Protein AF-A0A953SJW4-F1 (afdb_monomer)

Structure (mmCIF, N/CA/C/O backbone):
data_AF-A0A953SJW4-F1
#
_entry.id   AF-A0A953SJW4-F1
#
loop_
_atom_site.group_PDB
_atom_site.id
_atom_site.type_symbol
_atom_site.label_atom_id
_atom_site.label_alt_id
_atom_site.label_comp_id
_atom_site.label_asym_id
_atom_site.label_entity_id
_atom_site.label_seq_id
_atom_site.pdbx_PDB_ins_code
_atom_site.Cartn_x
_atom_site.Cartn_y
_atom_site.Cartn_z
_atom_site.occupancy
_atom_site.B_iso_or_equiv
_atom_site.auth_seq_id
_atom_site.auth_comp_id
_atom_site.auth_asym_id
_atom_site.auth_atom_id
_atom_site.pdbx_PDB_model_num
ATOM 1 N N . ARG A 1 1 ? 8.255 2.433 -23.015 1.00 76.31 1 ARG A N 1
ATOM 2 C CA . ARG A 1 1 ? 8.554 1.098 -22.449 1.00 76.31 1 ARG A CA 1
ATOM 3 C C . ARG A 1 1 ? 7.588 0.098 -23.069 1.00 76.31 1 ARG A C 1
ATOM 5 O O . ARG A 1 1 ? 6.444 0.490 -23.274 1.00 76.31 1 ARG A O 1
ATOM 12 N N . GLY A 1 2 ? 8.009 -1.115 -23.424 1.00 85.06 2 GLY A N 1
ATOM 13 C CA . GLY A 1 2 ? 7.102 -2.107 -24.015 1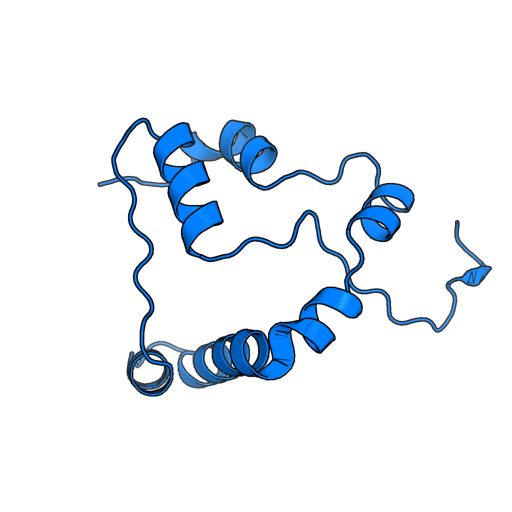.00 85.06 2 GLY A CA 1
ATOM 14 C C . GLY A 1 2 ? 7.755 -3.456 -24.333 1.00 85.06 2 GLY A C 1
ATOM 15 O O . GLY A 1 2 ? 7.586 -4.386 -23.547 1.00 85.06 2 GLY A O 1
ATOM 16 N N . PRO A 1 3 ? 8.485 -3.604 -25.454 1.00 94.75 3 PRO A N 1
ATOM 17 C CA . PRO A 1 3 ? 9.047 -4.895 -25.867 1.00 94.75 3 PRO A CA 1
ATOM 18 C C . PRO A 1 3 ? 9.973 -5.547 -24.830 1.00 94.75 3 PRO A C 1
ATOM 20 O O . PRO A 1 3 ? 9.964 -6.763 -24.672 1.00 94.75 3 PRO A O 1
ATOM 23 N N . GLU A 1 4 ? 10.726 -4.746 -24.075 1.00 94.12 4 GLU A N 1
ATOM 24 C CA . GLU A 1 4 ? 11.639 -5.203 -23.021 1.00 94.12 4 GLU A CA 1
ATOM 25 C C . GLU A 1 4 ? 10.932 -5.822 -21.802 1.00 94.12 4 GLU A C 1
ATOM 27 O O . GLU A 1 4 ? 11.581 -6.394 -20.928 1.00 94.12 4 GLU A O 1
ATOM 32 N N . LEU A 1 5 ? 9.605 -5.694 -21.727 1.00 95.19 5 LEU A N 1
ATOM 33 C CA . LEU A 1 5 ? 8.782 -6.158 -20.611 1.00 95.19 5 LEU A CA 1
ATOM 34 C C . LEU A 1 5 ? 8.028 -7.462 -20.913 1.00 95.19 5 LEU A C 1
ATOM 36 O O . LEU A 1 5 ? 7.365 -8.003 -20.029 1.00 95.19 5 LEU A O 1
ATOM 40 N N . ILE A 1 6 ? 8.119 -7.992 -22.137 1.00 96.56 6 ILE A N 1
ATOM 41 C CA . ILE A 1 6 ? 7.441 -9.236 -22.526 1.00 96.56 6 ILE A CA 1
ATOM 42 C C . ILE A 1 6 ? 7.936 -10.399 -21.647 1.00 96.56 6 ILE A C 1
ATOM 44 O O . ILE A 1 6 ? 9.136 -10.606 -21.484 1.00 96.56 6 ILE A O 1
ATOM 48 N N . GLY A 1 7 ? 7.000 -11.159 -21.068 1.00 96.19 7 GLY A N 1
ATOM 49 C CA . GLY A 1 7 ? 7.300 -12.300 -20.192 1.00 96.19 7 GLY A CA 1
ATOM 50 C C . GLY A 1 7 ? 7.753 -11.929 -18.773 1.00 96.19 7 GLY A C 1
ATOM 51 O O . GLY A 1 7 ? 8.136 -12.810 -18.005 1.00 96.19 7 GLY A O 1
ATOM 52 N N . ARG A 1 8 ? 7.724 -10.643 -18.400 1.00 95.81 8 ARG A N 1
ATOM 53 C CA . ARG A 1 8 ? 8.088 -10.172 -17.056 1.00 95.81 8 ARG A CA 1
ATOM 54 C C . ARG A 1 8 ? 6.845 -10.020 -16.180 1.00 95.81 8 ARG A C 1
ATOM 56 O O . ARG A 1 8 ? 5.831 -9.485 -16.618 1.00 95.81 8 ARG A O 1
ATOM 63 N N . THR A 1 9 ? 6.954 -10.423 -14.916 1.00 96.38 9 THR A N 1
ATOM 64 C CA . THR A 1 9 ? 5.986 -10.058 -13.874 1.00 96.38 9 THR A CA 1
ATOM 65 C C . THR A 1 9 ? 6.358 -8.689 -13.330 1.00 96.38 9 THR A C 1
ATOM 67 O O . THR A 1 9 ? 7.488 -8.491 -12.888 1.00 96.38 9 THR A O 1
ATOM 70 N N . ILE A 1 10 ? 5.419 -7.747 -13.372 1.00 95.88 10 ILE A N 1
ATOM 71 C CA . ILE A 1 10 ? 5.626 -6.374 -12.909 1.00 95.88 10 ILE A CA 1
ATOM 72 C C . ILE A 1 10 ? 4.632 -6.098 -11.789 1.00 95.88 10 ILE A C 1
ATOM 74 O O . ILE A 1 10 ? 3.423 -6.076 -12.021 1.00 95.88 10 ILE A O 1
ATOM 78 N N . GLY A 1 11 ? 5.137 -5.883 -10.576 1.00 96.88 11 GLY A N 1
ATOM 79 C CA . GLY A 1 11 ? 4.328 -5.376 -9.481 1.00 96.88 11 GLY A CA 1
ATOM 80 C C . GLY A 1 11 ? 4.075 -3.877 -9.638 1.00 96.88 11 GLY A C 1
ATOM 81 O O . GLY A 1 11 ? 4.973 -3.127 -10.010 1.00 96.88 11 GLY A O 1
ATOM 82 N N . ILE A 1 12 ? 2.846 -3.447 -9.350 1.00 97.38 12 ILE A N 1
ATOM 83 C CA . ILE A 1 12 ? 2.429 -2.044 -9.442 1.00 97.38 12 ILE A CA 1
ATOM 84 C C . ILE A 1 12 ? 2.090 -1.525 -8.047 1.00 97.38 12 ILE A C 1
ATOM 86 O O . ILE A 1 12 ? 1.310 -2.152 -7.327 1.00 97.38 12 ILE A O 1
ATOM 90 N N . ALA A 1 13 ? 2.645 -0.369 -7.691 1.00 97.69 13 ALA A N 1
ATOM 91 C CA . ALA A 1 13 ? 2.299 0.369 -6.480 1.00 97.69 13 ALA A CA 1
ATOM 92 C C . ALA A 1 13 ? 2.394 1.879 -6.722 1.00 97.69 13 ALA A C 1
ATOM 94 O O . ALA A 1 13 ? 3.289 2.350 -7.421 1.00 97.69 13 ALA A O 1
ATOM 95 N N . GLY A 1 14 ? 1.460 2.643 -6.148 1.00 96.56 14 GLY A N 1
ATOM 96 C CA . GLY A 1 14 ? 1.527 4.108 -6.146 1.00 96.56 14 GLY A CA 1
ATOM 97 C C . GLY A 1 14 ? 2.514 4.634 -5.107 1.00 96.56 14 GLY A C 1
ATOM 98 O O . GLY A 1 14 ? 3.281 5.555 -5.400 1.00 96.56 14 GLY A O 1
ATOM 99 N N . GLU A 1 15 ? 2.492 4.016 -3.924 1.00 96.94 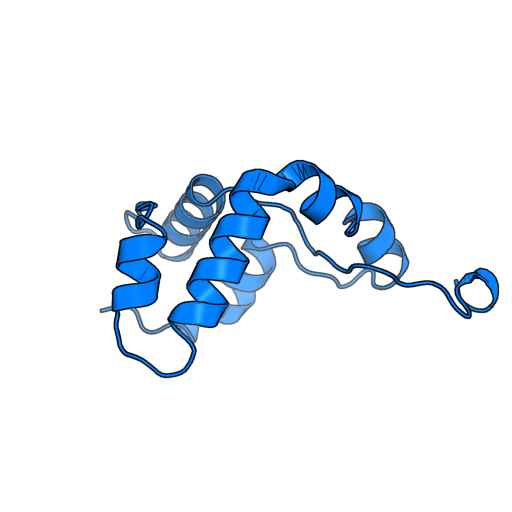15 GLU A N 1
ATOM 100 C CA . GLU A 1 15 ? 3.336 4.255 -2.751 1.00 96.94 15 GLU A CA 1
ATOM 101 C C . GLU A 1 15 ? 3.309 3.005 -1.854 1.00 96.94 15 GLU A C 1
ATOM 103 O O . GLU A 1 15 ? 2.398 2.181 -1.977 1.00 96.94 15 GLU A O 1
ATOM 108 N N . HIS A 1 16 ? 4.265 2.911 -0.928 1.00 97.88 16 HIS A N 1
ATOM 109 C CA . HIS A 1 16 ? 4.260 1.946 0.174 1.00 97.88 16 HIS A CA 1
ATOM 110 C C . HIS A 1 16 ? 4.128 2.718 1.479 1.00 97.88 16 HIS A C 1
ATOM 112 O O . HIS A 1 16 ? 4.987 3.539 1.797 1.00 97.88 16 HIS A O 1
ATOM 118 N N . LEU A 1 17 ? 3.029 2.497 2.198 1.00 98.19 17 LEU A N 1
ATOM 119 C CA . LEU A 1 17 ? 2.717 3.206 3.434 1.00 98.19 17 LEU A CA 1
ATOM 120 C C . LEU A 1 17 ? 2.500 2.212 4.566 1.00 98.19 17 LEU A C 1
ATOM 122 O O . LEU A 1 17 ? 1.892 1.157 4.379 1.00 98.19 17 LEU A O 1
ATOM 126 N N . THR A 1 18 ? 2.939 2.587 5.761 1.00 97.94 18 THR A N 1
ATOM 127 C CA . THR A 1 18 ? 2.550 1.893 6.986 1.00 97.94 18 THR A CA 1
ATOM 128 C C . THR A 1 18 ? 1.095 2.201 7.332 1.00 97.94 18 THR A C 1
ATOM 130 O O . THR A 1 18 ? 0.531 3.213 6.905 1.00 97.94 18 THR A O 1
ATOM 133 N N . GLY A 1 19 ? 0.488 1.366 8.179 1.00 97.50 19 GLY A N 1
ATOM 134 C CA . GLY A 1 19 ? -0.856 1.630 8.695 1.00 97.50 19 GLY A CA 1
ATOM 135 C C . GLY A 1 19 ? -0.975 2.998 9.379 1.00 97.50 19 GLY A C 1
ATOM 136 O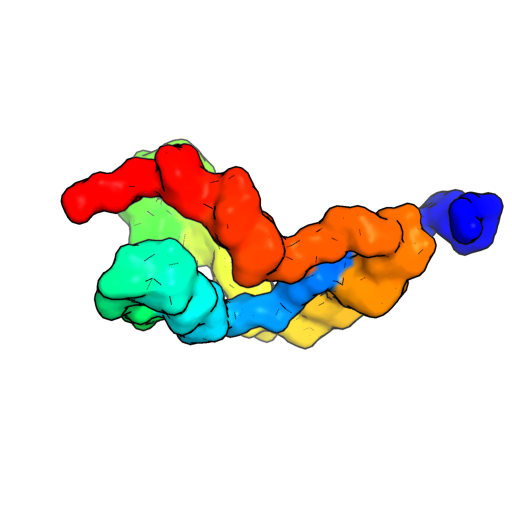 O . GLY A 1 19 ? -1.967 3.694 9.176 1.00 97.50 19 GLY A O 1
ATOM 137 N N . GLN A 1 20 ? 0.066 3.426 10.105 1.00 98.31 20 GLN A N 1
ATOM 138 C CA . GLN A 1 20 ? 0.101 4.747 10.736 1.00 98.31 20 GLN A CA 1
ATOM 139 C C . GLN A 1 20 ? 0.115 5.875 9.698 1.00 98.31 20 GLN A C 1
ATOM 141 O O . GLN A 1 20 ? -0.683 6.798 9.800 1.00 98.31 20 GLN A O 1
ATOM 146 N N . GLN A 1 21 ? 0.944 5.774 8.655 1.00 98.56 21 GLN A N 1
ATOM 147 C CA . GLN A 1 21 ? 0.986 6.784 7.591 1.00 98.56 21 GLN A CA 1
ATOM 148 C C . GLN A 1 21 ? -0.349 6.887 6.838 1.00 98.56 21 GLN A C 1
ATOM 150 O O . GLN A 1 21 ? -0.775 7.983 6.472 1.00 98.56 21 GLN A O 1
ATOM 155 N N . MET A 1 22 ? -1.039 5.760 6.627 1.00 98.38 22 MET A N 1
ATOM 156 C CA . MET A 1 22 ? -2.388 5.771 6.054 1.00 98.38 22 MET A CA 1
ATOM 157 C C . MET A 1 22 ? -3.397 6.449 6.992 1.00 98.38 22 MET A C 1
ATOM 159 O O . MET A 1 22 ? -4.216 7.241 6.524 1.00 98.38 22 MET A O 1
ATOM 163 N N . ALA A 1 23 ? -3.333 6.179 8.301 1.00 98.19 23 ALA A N 1
ATOM 164 C CA . ALA A 1 23 ? -4.190 6.821 9.297 1.00 98.19 23 ALA A CA 1
ATOM 165 C C . ALA A 1 23 ? -3.961 8.340 9.359 1.00 98.19 23 ALA A C 1
ATOM 167 O O . ALA A 1 23 ? -4.928 9.097 9.320 1.00 98.19 23 ALA A O 1
ATOM 168 N N . ASP A 1 24 ? -2.708 8.796 9.347 1.00 98.44 24 ASP A N 1
ATOM 169 C CA . ASP A 1 24 ? -2.362 10.223 9.348 1.00 98.44 24 ASP A CA 1
ATOM 170 C C . ASP A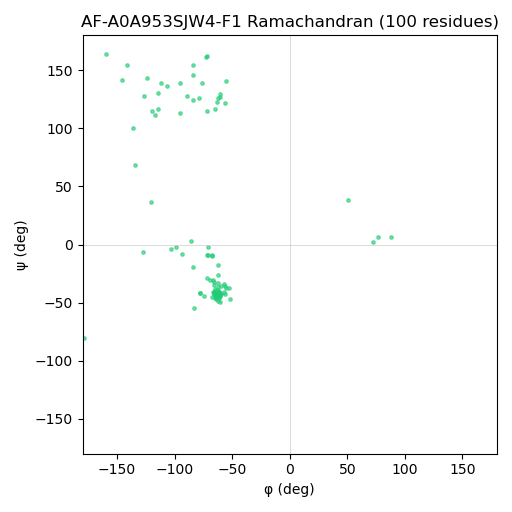 1 24 ? -2.899 10.939 8.092 1.00 98.44 24 ASP A C 1
ATOM 172 O O . ASP A 1 24 ? -3.454 12.043 8.169 1.00 98.44 24 ASP A O 1
ATOM 176 N N . ALA A 1 25 ? -2.795 10.291 6.924 1.00 98.31 25 ALA A N 1
ATOM 177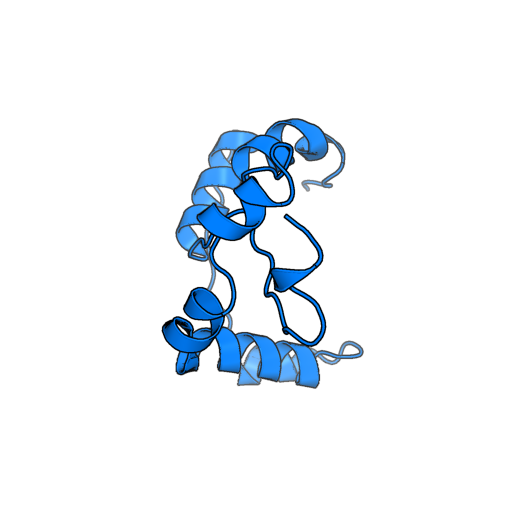 C CA . ALA A 1 25 ? -3.321 10.816 5.665 1.00 98.31 25 ALA A CA 1
ATOM 178 C C . ALA A 1 25 ? -4.856 10.913 5.675 1.00 98.31 25 ALA A C 1
ATOM 180 O O . ALA A 1 25 ? -5.415 11.919 5.232 1.00 98.31 25 ALA A O 1
ATOM 181 N N . LEU A 1 26 ? -5.543 9.903 6.219 1.00 97.81 26 LEU A N 1
ATOM 182 C C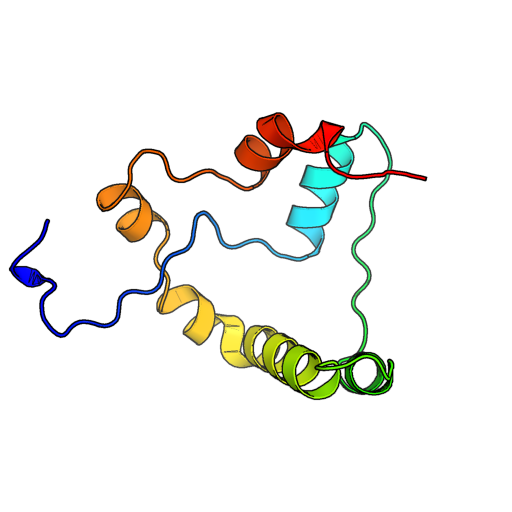A . LEU A 1 26 ? -6.995 9.923 6.413 1.00 97.81 26 LEU A CA 1
ATOM 183 C C . LEU A 1 26 ? -7.411 11.018 7.401 1.00 97.81 26 LEU A C 1
ATOM 185 O O . LEU A 1 26 ? -8.343 11.767 7.116 1.00 97.81 26 LEU A O 1
ATOM 189 N N . GLY A 1 27 ? -6.707 11.152 8.526 1.00 97.31 27 GLY A N 1
ATOM 190 C CA . GLY A 1 27 ? -7.001 12.176 9.526 1.00 97.31 27 GLY A CA 1
ATOM 191 C C . GLY A 1 27 ? -6.847 13.590 8.972 1.00 97.31 27 GLY A C 1
ATOM 192 O O . GLY A 1 27 ? -7.700 14.448 9.196 1.00 97.31 27 GLY A O 1
ATOM 193 N N . THR A 1 28 ? -5.826 13.801 8.139 1.00 97.56 28 THR A N 1
ATOM 194 C CA . THR A 1 28 ? -5.674 15.040 7.367 1.00 97.56 28 THR A CA 1
ATOM 195 C C . THR A 1 28 ? -6.840 15.246 6.395 1.00 97.56 28 THR A C 1
ATOM 197 O O . THR A 1 28 ? -7.428 16.325 6.365 1.00 97.56 28 THR A O 1
ATOM 200 N N . ALA A 1 29 ? -7.204 14.225 5.611 1.00 97.31 29 ALA A N 1
ATOM 201 C CA . ALA A 1 29 ? -8.235 14.334 4.576 1.00 97.31 29 ALA A CA 1
ATOM 202 C C . ALA A 1 29 ? -9.643 14.603 5.135 1.00 97.31 29 ALA A C 1
ATOM 204 O O . ALA A 1 29 ? -10.426 15.318 4.508 1.00 97.31 29 ALA A O 1
ATOM 205 N N . PHE A 1 30 ? -9.960 14.043 6.303 1.00 96.81 30 PHE A N 1
ATOM 206 C CA . PHE A 1 30 ? -11.262 14.190 6.956 1.00 96.81 30 PHE A CA 1
ATOM 207 C C . PHE A 1 30 ? -11.291 15.254 8.059 1.00 96.81 30 PHE A C 1
ATOM 209 O O . PHE A 1 30 ? -12.351 15.482 8.634 1.00 96.81 30 PHE A O 1
ATOM 216 N N . ALA A 1 31 ? -10.158 15.902 8.352 1.00 96.06 31 ALA A N 1
ATOM 217 C CA . ALA A 1 31 ? -10.015 16.862 9.448 1.00 96.06 31 ALA A CA 1
ATOM 218 C C . ALA A 1 31 ? -10.526 16.321 10.802 1.00 96.06 31 ALA A C 1
ATOM 220 O O . ALA A 1 31 ? -11.114 17.054 11.597 1.00 96.06 31 ALA A O 1
ATOM 221 N N . GLN A 1 32 ? -10.292 15.032 11.063 1.00 95.88 32 GLN A N 1
ATOM 222 C CA . GLN A 1 32 ? -10.684 14.356 12.299 1.00 95.88 32 GLN A CA 1
ATOM 223 C C . GLN A 1 32 ? -9.603 13.364 12.745 1.00 95.88 32 GLN A C 1
ATOM 225 O O . GLN A 1 32 ? -8.855 12.864 11.905 1.00 95.88 32 GLN A O 1
ATOM 230 N N . PRO A 1 33 ? -9.501 13.046 14.046 1.00 96.31 33 PRO A N 1
ATOM 231 C CA . PRO A 1 33 ? -8.561 12.035 14.514 1.00 96.31 33 PRO A CA 1
ATOM 232 C C . PRO A 1 33 ? -8.857 10.666 13.889 1.00 96.31 33 PRO A C 1
ATOM 234 O O . PRO A 1 33 ? -9.970 10.157 13.993 1.00 96.31 33 PRO A O 1
ATOM 237 N N . VAL A 1 34 ? -7.845 10.054 13.275 1.00 97.19 34 VAL A N 1
ATOM 238 C CA . VAL A 1 34 ? -7.897 8.681 12.758 1.00 97.19 34 VAL A CA 1
ATOM 239 C C . VAL A 1 34 ? -6.711 7.927 13.340 1.00 97.19 34 VAL A C 1
ATOM 241 O O . VAL A 1 34 ? -5.579 8.397 13.267 1.00 97.19 34 VAL A O 1
ATOM 244 N N . ALA A 1 35 ? -6.973 6.770 13.942 1.00 97.19 35 ALA A N 1
ATOM 245 C CA . ALA A 1 35 ? -5.950 5.940 14.561 1.00 97.19 35 ALA A CA 1
ATOM 246 C C . ALA A 1 35 ? -5.773 4.639 13.781 1.00 97.19 35 ALA A C 1
ATOM 248 O O . ALA A 1 35 ? -6.746 4.006 13.368 1.00 97.19 35 ALA A O 1
ATOM 249 N N . TYR A 1 36 ? -4.521 4.219 13.619 1.00 97.81 36 TYR A N 1
ATOM 250 C CA . TYR A 1 36 ? -4.221 2.875 13.159 1.00 97.81 36 TYR A CA 1
ATOM 251 C C . TYR A 1 36 ? -4.369 1.887 14.319 1.00 97.81 36 TYR A C 1
ATOM 253 O O . TYR A 1 36 ? -3.742 2.048 15.366 1.00 97.81 36 TYR A O 1
ATOM 261 N N . GLN A 1 37 ? -5.170 0.842 14.117 1.00 96.81 37 GLN A N 1
ATOM 262 C CA . GLN A 1 37 ? -5.300 -0.273 15.048 1.00 96.81 37 GLN A CA 1
ATOM 263 C C . GLN A 1 37 ? -4.837 -1.558 14.364 1.00 96.81 37 GLN A C 1
ATOM 265 O O . GLN A 1 37 ? -5.488 -2.059 13.447 1.00 96.81 37 GLN A O 1
ATOM 270 N N . ALA A 1 38 ? -3.715 -2.104 14.828 1.00 95.69 38 ALA A N 1
ATOM 271 C CA . ALA A 1 38 ? -3.245 -3.405 14.378 1.00 95.69 38 ALA A CA 1
ATOM 272 C C . ALA A 1 38 ? -4.148 -4.508 14.952 1.00 95.69 38 ALA A C 1
ATOM 274 O O . ALA A 1 38 ? -4.206 -4.707 16.166 1.00 95.69 38 ALA A O 1
ATOM 275 N N . VAL A 1 39 ? -4.856 -5.220 14.077 1.00 96.56 39 VAL A N 1
ATOM 276 C CA . VAL A 1 39 ? -5.654 -6.396 14.445 1.00 96.56 39 VAL A CA 1
ATOM 277 C C . VAL A 1 39 ? -4.760 -7.636 14.340 1.00 96.56 39 VAL A C 1
ATOM 279 O O . VAL A 1 39 ? -4.155 -7.829 13.283 1.00 96.56 39 VAL A O 1
ATOM 282 N N . PRO A 1 40 ? -4.661 -8.484 15.383 1.00 97.81 40 PRO A N 1
ATOM 283 C CA . PRO A 1 40 ? -3.931 -9.748 15.289 1.00 97.81 40 PRO A CA 1
ATOM 284 C C . PRO A 1 40 ? -4.451 -10.623 14.140 1.00 97.81 40 PRO A C 1
ATOM 286 O O . PRO A 1 40 ? -5.655 -10.678 13.885 1.00 97.81 40 PRO A O 1
ATOM 289 N N . PHE A 1 41 ? -3.556 -11.303 13.420 1.00 97.94 41 PHE A N 1
ATOM 290 C CA . PHE A 1 41 ? -3.935 -12.016 12.194 1.00 97.94 41 PHE A CA 1
ATOM 291 C C . PHE A 1 41 ? -4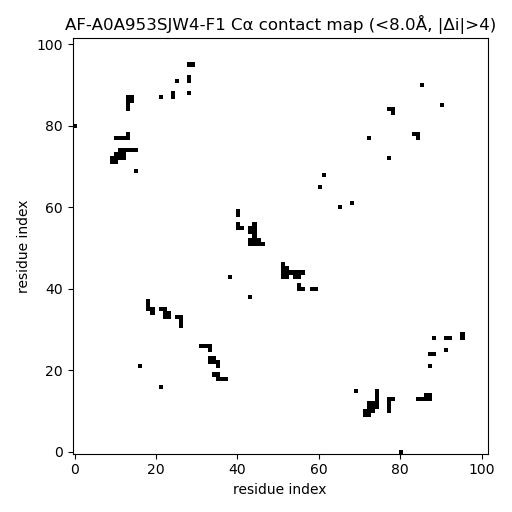.897 -13.179 12.453 1.00 97.94 41 PHE A C 1
ATOM 293 O O . PHE A 1 41 ? -5.806 -13.409 11.664 1.00 97.94 41 PHE A O 1
ATOM 300 N N . ASP A 1 42 ? -4.720 -13.912 13.549 1.00 97.50 42 ASP A N 1
ATOM 301 C CA . ASP A 1 42 ? -5.632 -14.968 14.003 1.00 97.50 42 ASP A CA 1
ATOM 302 C C . ASP A 1 42 ? -7.025 -14.417 14.343 1.00 97.50 42 ASP A C 1
ATOM 304 O O . ASP A 1 42 ? -8.032 -14.990 13.926 1.00 97.50 42 ASP A O 1
ATOM 308 N N . VAL A 1 43 ? -7.083 -13.255 14.999 1.00 98.12 43 VAL A N 1
ATOM 309 C CA . VAL A 1 43 ? -8.339 -12.537 15.255 1.00 98.12 43 VAL A CA 1
ATOM 310 C C . VAL A 1 43 ? -9.014 -12.136 13.941 1.00 98.12 43 VAL A C 1
ATOM 312 O O . VAL A 1 43 ? -10.216 -12.339 13.799 1.00 98.12 43 VAL A O 1
ATOM 315 N N . TYR A 1 44 ? -8.262 -11.616 12.962 1.00 97.56 44 TYR A N 1
ATOM 316 C CA . TYR A 1 44 ? -8.813 -11.216 11.661 1.00 97.56 44 TYR A CA 1
ATOM 317 C C . TYR A 1 44 ? -9.422 -12.401 10.898 1.00 97.56 44 TYR A C 1
ATOM 319 O O . TYR A 1 44 ? -10.525 -12.295 10.362 1.00 97.56 44 TYR A O 1
ATOM 327 N N . ARG A 1 45 ? -8.735 -13.550 10.883 1.00 98.00 45 ARG A N 1
ATOM 328 C CA . ARG A 1 45 ? -9.248 -14.793 10.281 1.00 98.00 45 ARG A CA 1
ATOM 329 C C . ARG A 1 45 ? -10.550 -15.254 10.944 1.00 98.00 45 ARG A C 1
ATOM 331 O O . ARG A 1 45 ? -11.480 -15.684 10.269 1.00 98.00 45 ARG A O 1
ATOM 338 N N . GLY A 1 46 ? -10.664 -15.054 12.257 1.00 97.50 46 GLY A N 1
ATOM 339 C CA . GLY A 1 46 ? -11.855 -15.373 13.046 1.00 97.50 46 GLY A CA 1
ATOM 340 C C . GLY A 1 46 ? -13.078 -14.472 12.822 1.00 97.50 46 GLY A C 1
ATOM 341 O O . GLY A 1 46 ? -14.117 -14.731 13.426 1.00 97.5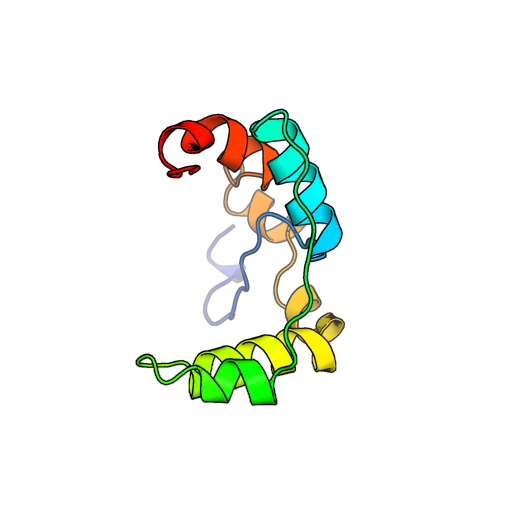0 46 GLY A O 1
ATOM 342 N N . LEU A 1 47 ? -13.011 -13.436 11.972 1.00 96.38 47 LEU A N 1
ATOM 343 C CA . LEU A 1 47 ? -14.123 -12.490 11.765 1.00 96.38 47 LEU A CA 1
ATOM 344 C C . LEU A 1 47 ? -15.332 -13.082 11.012 1.00 96.38 47 LEU A C 1
ATOM 346 O O . LEU A 1 47 ? -16.374 -12.433 10.928 1.00 96.38 47 LEU A O 1
ATOM 350 N N . GLY A 1 48 ? -15.221 -14.298 10.465 1.00 94.44 48 GLY A N 1
ATOM 351 C CA . GLY A 1 48 ? -16.359 -15.098 9.987 1.00 94.44 48 GLY A CA 1
ATOM 352 C C . GLY A 1 48 ? -17.036 -14.623 8.695 1.00 94.44 48 GLY A C 1
ATOM 353 O O . GLY A 1 48 ? -18.009 -15.237 8.257 1.00 94.44 48 GLY A O 1
ATOM 354 N N . PHE A 1 49 ? -16.542 -13.556 8.062 1.00 97.06 49 PHE A N 1
ATOM 355 C CA . PHE A 1 49 ? -17.021 -13.121 6.751 1.00 97.06 49 PHE A CA 1
ATOM 356 C C . PHE A 1 49 ? -16.317 -13.894 5.614 1.00 97.06 49 PHE A C 1
ATOM 358 O O . PHE A 1 49 ? -15.190 -14.366 5.792 1.00 97.06 49 PHE A O 1
ATOM 365 N N . PRO A 1 50 ? -16.938 -14.027 4.425 1.00 97.94 50 PRO A N 1
ATOM 366 C CA . PRO A 1 50 ? -16.323 -14.726 3.296 1.00 97.94 50 PRO A CA 1
ATOM 367 C C . PRO A 1 50 ? -14.954 -14.139 2.919 1.00 97.94 50 PRO A C 1
ATOM 369 O O . PRO A 1 50 ? -14.852 -12.961 2.584 1.00 97.94 50 PRO A O 1
ATOM 372 N N . GLY A 1 51 ? -13.907 -14.967 2.959 1.00 96.69 51 GLY A N 1
ATOM 373 C CA . GLY A 1 51 ? -12.529 -14.560 2.656 1.00 96.69 51 GLY A CA 1
ATOM 374 C C . GLY A 1 51 ? -11.729 -14.015 3.847 1.00 96.69 51 GLY A C 1
ATOM 375 O O . GLY A 1 51 ? -10.600 -13.571 3.645 1.00 96.69 51 GLY A O 1
ATOM 376 N N . ALA A 1 52 ? -12.262 -14.056 5.077 1.00 97.56 52 ALA A N 1
ATOM 377 C CA . ALA A 1 52 ? -11.533 -13.631 6.278 1.00 97.56 52 ALA A CA 1
ATOM 378 C C . ALA A 1 52 ? -10.200 -14.384 6.458 1.00 97.56 52 ALA A C 1
ATOM 380 O O . ALA A 1 52 ? -9.174 -13.757 6.731 1.00 97.56 52 ALA A O 1
ATOM 381 N N . ASP A 1 53 ? -10.195 -15.703 6.231 1.00 97.25 53 ASP A N 1
ATOM 382 C CA . ASP A 1 53 ? -8.990 -16.539 6.296 1.00 97.25 53 ASP A CA 1
ATOM 383 C C . ASP A 1 53 ? -7.922 -16.107 5.281 1.00 97.25 53 ASP A C 1
ATOM 385 O O . ASP A 1 53 ? -6.760 -15.881 5.635 1.00 97.25 53 ASP A O 1
ATOM 389 N N . ASP A 1 54 ? -8.330 -15.931 4.022 1.00 97.75 54 ASP A N 1
ATOM 390 C CA . ASP A 1 54 ? -7.442 -15.550 2.921 1.00 97.75 54 ASP A CA 1
ATOM 391 C C . ASP A 1 54 ? -6.856 -14.150 3.120 1.00 97.75 54 ASP A C 1
ATOM 393 O O . ASP A 1 54 ? -5.658 -13.933 2.925 1.00 97.75 54 ASP A O 1
ATOM 397 N N . LEU A 1 55 ? -7.678 -13.192 3.554 1.00 97.88 55 LEU A N 1
ATOM 398 C CA . LEU A 1 55 ? -7.218 -11.839 3.854 1.00 97.88 55 LEU A CA 1
ATOM 399 C C . LEU A 1 55 ? -6.283 -11.817 5.062 1.00 97.88 55 LEU A C 1
ATOM 401 O O . LEU A 1 55 ? -5.262 -11.132 5.013 1.00 97.88 55 LEU A O 1
ATOM 405 N N . GLY A 1 56 ? -6.575 -12.589 6.112 1.00 97.94 56 GLY A N 1
ATOM 406 C CA . GLY A 1 56 ? -5.679 -12.737 7.258 1.00 97.94 56 GLY A CA 1
ATOM 407 C C . GLY A 1 56 ? -4.312 -13.296 6.851 1.00 97.94 56 GLY A C 1
ATOM 408 O O . GLY A 1 56 ? -3.283 -12.755 7.254 1.00 97.94 56 GLY A O 1
ATOM 409 N N . ASN A 1 57 ? -4.285 -14.308 5.976 1.00 98.19 57 ASN A N 1
ATOM 410 C CA . ASN A 1 57 ? -3.050 -14.835 5.383 1.00 98.19 57 ASN A CA 1
ATOM 411 C C . ASN A 1 57 ? -2.316 -13.785 4.539 1.00 98.19 57 ASN A C 1
ATOM 413 O O . ASN A 1 57 ? -1.101 -13.632 4.663 1.00 98.19 57 ASN A O 1
ATOM 417 N N . MET A 1 58 ? -3.041 -13.031 3.710 1.00 98.12 58 MET A N 1
ATOM 418 C CA . MET A 1 58 ? -2.467 -11.966 2.888 1.00 98.12 58 MET A CA 1
ATOM 419 C C . MET A 1 58 ? -1.836 -10.861 3.747 1.00 98.12 58 MET A C 1
ATOM 421 O O . MET A 1 58 ? -0.735 -10.408 3.435 1.00 98.12 58 MET A O 1
ATOM 425 N N . PHE A 1 59 ? -2.516 -10.400 4.802 1.00 97.94 59 PHE A N 1
ATOM 426 C CA . PHE A 1 59 ? -1.983 -9.374 5.699 1.00 97.94 59 PHE A CA 1
ATOM 427 C C . PHE A 1 59 ? -0.764 -9.872 6.464 1.00 97.94 59 PHE A C 1
ATOM 429 O O . PHE A 1 59 ? 0.213 -9.133 6.562 1.00 97.94 59 PHE A O 1
ATOM 436 N N . GLN A 1 60 ? -0.787 -11.122 6.932 1.00 98.31 60 GLN A N 1
ATOM 437 C CA . GLN A 1 60 ? 0.373 -11.709 7.587 1.00 98.31 60 GLN A CA 1
ATOM 438 C C . GLN A 1 60 ? 1.570 -11.813 6.633 1.00 98.31 60 GLN A C 1
ATOM 440 O O . GLN A 1 60 ? 2.663 -11.404 7.003 1.00 98.31 60 GLN A O 1
ATOM 445 N N . TYR A 1 61 ? 1.379 -12.255 5.385 1.00 98.50 61 TYR A N 1
ATOM 446 C CA . TYR A 1 61 ? 2.471 -12.288 4.405 1.00 98.50 61 TYR A CA 1
ATOM 447 C C . TYR A 1 61 ? 3.048 -10.890 4.135 1.00 98.50 61 TYR A C 1
ATOM 449 O O . TYR A 1 61 ? 4.261 -10.715 4.136 1.00 98.50 61 TYR A O 1
ATOM 457 N N . LYS A 1 62 ? 2.193 -9.870 3.971 1.00 97.50 62 LYS A N 1
ATOM 458 C CA . LYS A 1 62 ? 2.641 -8.474 3.801 1.00 97.50 62 LYS A CA 1
ATOM 459 C C . LYS A 1 62 ? 3.404 -7.933 5.014 1.00 97.50 62 LYS A C 1
ATOM 461 O O . LYS A 1 62 ? 4.179 -7.002 4.846 1.00 97.50 62 LYS A O 1
ATOM 466 N N . HIS A 1 63 ? 3.151 -8.466 6.208 1.00 97.62 63 HIS A N 1
ATOM 467 C CA . HIS A 1 63 ? 3.845 -8.085 7.434 1.00 97.62 63 HIS A CA 1
ATOM 468 C C . HIS A 1 63 ? 5.182 -8.820 7.588 1.00 97.62 63 HIS A C 1
ATOM 470 O O . HIS A 1 63 ? 6.216 -8.174 7.727 1.00 97.62 63 HIS A O 1
ATOM 476 N N . ASP A 1 64 ? 5.162 -10.153 7.523 1.00 98.19 64 ASP A N 1
ATOM 477 C CA . ASP A 1 64 ? 6.328 -11.008 7.773 1.00 98.19 64 ASP A CA 1
ATOM 478 C C . ASP A 1 64 ? 7.357 -10.930 6.625 1.00 98.19 64 ASP A C 1
ATOM 480 O O . ASP A 1 64 ? 8.557 -11.073 6.853 1.00 98.19 64 ASP A O 1
ATOM 484 N N . PHE A 1 65 ? 6.896 -10.667 5.395 1.00 98.19 65 PHE A N 1
ATOM 485 C CA . PHE A 1 65 ? 7.706 -10.586 4.171 1.00 98.19 65 PHE A CA 1
ATOM 486 C C . PHE A 1 65 ? 7.588 -9.210 3.500 1.00 98.19 65 PHE A C 1
ATOM 488 O O . PHE A 1 65 ? 7.562 -9.101 2.274 1.00 98.19 65 PHE A O 1
ATOM 495 N N . GLU A 1 66 ? 7.496 -8.148 4.304 1.00 97.81 66 GLU A N 1
ATOM 496 C CA . GLU A 1 66 ? 7.297 -6.767 3.841 1.00 97.81 66 GLU A CA 1
ATOM 497 C C . GLU A 1 66 ? 8.307 -6.354 2.765 1.00 97.81 66 GLU A C 1
ATOM 499 O O . GLU A 1 66 ? 7.909 -5.867 1.709 1.00 97.81 66 GLU A O 1
ATOM 504 N N . THR A 1 67 ? 9.592 -6.630 2.983 1.00 97.81 67 THR A N 1
ATOM 505 C CA . THR A 1 67 ? 10.654 -6.237 2.052 1.00 97.81 67 THR A CA 1
ATOM 506 C C . THR A 1 67 ? 10.493 -6.935 0.703 1.00 97.81 67 THR A C 1
ATOM 508 O O . THR A 1 67 ? 10.480 -6.275 -0.330 1.00 97.81 67 THR A O 1
ATOM 511 N N . GLU A 1 68 ? 10.250 -8.250 0.691 1.00 97.69 68 GLU A N 1
ATOM 512 C CA . GLU A 1 68 ? 9.974 -8.997 -0.545 1.00 97.69 68 GLU A CA 1
ATOM 513 C C . GLU A 1 68 ? 8.714 -8.468 -1.251 1.00 97.69 68 GLU A C 1
ATOM 515 O O . GLU A 1 68 ? 8.687 -8.292 -2.474 1.00 97.69 68 GLU A O 1
ATOM 520 N N . PHE A 1 69 ? 7.663 -8.175 -0.480 1.00 97.50 69 PHE A N 1
ATOM 521 C CA . PHE A 1 69 ? 6.408 -7.664 -1.011 1.00 97.50 69 PHE A CA 1
ATOM 522 C C . PHE A 1 69 ? 6.568 -6.273 -1.651 1.00 97.50 69 PHE A C 1
ATOM 524 O O . PHE A 1 69 ? 6.017 -6.033 -2.736 1.00 97.50 69 PHE A O 1
ATOM 531 N N . CYS A 1 70 ? 7.301 -5.369 -1.001 1.00 97.88 70 CYS A N 1
ATOM 532 C CA . CYS A 1 70 ? 7.542 -4.000 -1.448 1.00 97.88 70 CYS A CA 1
ATOM 533 C C . CYS A 1 70 ? 8.537 -3.944 -2.617 1.00 97.88 70 CYS A C 1
ATOM 535 O O . CYS A 1 70 ? 8.251 -3.277 -3.615 1.00 97.88 70 CYS A O 1
ATOM 537 N N . ASP A 1 71 ? 9.645 -4.689 -2.552 1.00 97.38 71 ASP A N 1
ATOM 538 C CA . ASP A 1 71 ? 10.700 -4.711 -3.578 1.00 97.38 71 ASP A CA 1
ATOM 539 C C . ASP A 1 71 ? 10.186 -5.219 -4.930 1.00 97.38 71 ASP A C 1
ATOM 541 O O . ASP A 1 71 ? 10.582 -4.733 -5.992 1.00 97.38 71 ASP A O 1
ATOM 545 N N . ALA A 1 72 ? 9.229 -6.151 -4.917 1.00 97.62 72 ALA A N 1
ATOM 546 C CA . ALA A 1 72 ? 8.568 -6.625 -6.131 1.00 97.62 72 ALA A CA 1
ATOM 547 C C . ALA A 1 72 ? 7.688 -5.553 -6.818 1.00 97.62 72 ALA A C 1
ATOM 549 O O . ALA A 1 72 ? 7.181 -5.788 -7.919 1.00 97.62 72 ALA A O 1
ATOM 550 N N . ARG A 1 73 ? 7.459 -4.399 -6.174 1.00 97.88 73 ARG A N 1
ATOM 551 C CA . ARG A 1 73 ? 6.526 -3.335 -6.579 1.00 97.88 73 ARG A CA 1
ATOM 552 C C . ARG A 1 73 ? 7.182 -1.959 -6.464 1.00 97.88 73 ARG A C 1
ATOM 554 O O . ARG A 1 73 ? 6.779 -1.149 -5.635 1.00 97.88 73 AR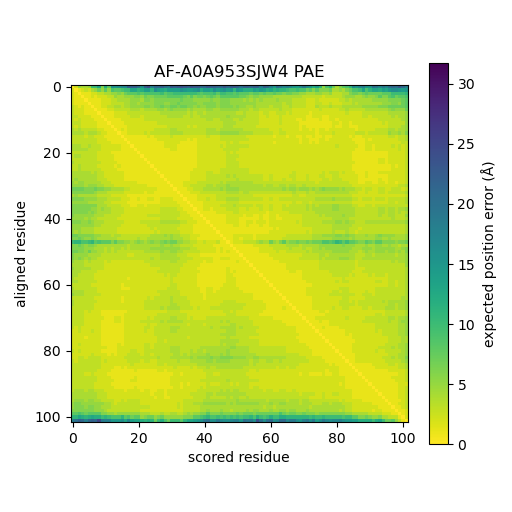G A O 1
ATOM 561 N N . ASP A 1 74 ? 8.166 -1.669 -7.309 1.00 97.44 74 ASP A N 1
ATOM 562 C CA . ASP A 1 74 ? 8.831 -0.359 -7.328 1.00 97.44 74 ASP A CA 1
ATOM 563 C C . ASP A 1 74 ? 7.856 0.774 -7.751 1.00 97.44 74 ASP A C 1
ATOM 565 O O . ASP A 1 74 ? 7.378 0.792 -8.900 1.00 97.44 74 ASP A O 1
ATOM 569 N N . PRO A 1 75 ? 7.563 1.758 -6.872 1.00 97.56 75 PRO A N 1
ATOM 570 C CA . PRO A 1 75 ? 6.705 2.890 -7.216 1.00 97.56 75 PRO A CA 1
ATOM 571 C C . PRO A 1 75 ? 7.308 3.812 -8.284 1.00 97.56 75 PRO A C 1
ATOM 573 O O . PRO A 1 75 ? 6.573 4.375 -9.100 1.00 97.56 75 PRO A O 1
ATOM 576 N N . ALA A 1 76 ? 8.635 3.963 -8.327 1.00 96.88 76 ALA A N 1
ATOM 577 C CA . ALA A 1 76 ? 9.305 4.781 -9.333 1.00 96.88 76 ALA A CA 1
ATOM 578 C C . ALA A 1 76 ? 9.162 4.145 -10.720 1.00 96.88 76 ALA A C 1
ATOM 580 O O . ALA A 1 76 ? 8.781 4.822 -11.680 1.00 96.88 76 ALA A O 1
ATOM 581 N N . PHE A 1 77 ? 9.379 2.831 -10.821 1.00 96.81 77 PHE A N 1
ATOM 582 C CA . PHE A 1 77 ? 9.114 2.081 -12.047 1.00 96.81 77 PHE A CA 1
ATOM 583 C C . PHE A 1 77 ? 7.637 2.145 -12.454 1.00 96.81 77 PHE A C 1
ATOM 585 O O . PHE A 1 77 ? 7.328 2.416 -13.616 1.00 96.81 77 PHE A O 1
ATOM 592 N N . SER A 1 78 ? 6.716 1.983 -11.501 1.00 97.31 78 SER A N 1
ATOM 593 C CA . SER A 1 78 ? 5.271 2.075 -11.748 1.00 97.31 78 SER A CA 1
ATOM 594 C C . SER A 1 78 ? 4.874 3.431 -12.352 1.00 97.31 78 SER A C 1
ATOM 596 O O . SER A 1 78 ? 4.100 3.480 -13.310 1.00 97.31 78 SER A O 1
ATOM 598 N N . ARG A 1 79 ? 5.463 4.537 -11.875 1.00 96.88 79 ARG A N 1
ATOM 599 C CA . ARG A 1 79 ? 5.247 5.889 -12.427 1.00 96.88 79 ARG A CA 1
ATOM 600 C C . ARG A 1 79 ? 5.853 6.087 -13.816 1.00 96.88 79 ARG A C 1
ATOM 602 O O . ARG A 1 79 ? 5.301 6.843 -14.609 1.00 96.88 79 ARG A O 1
ATOM 609 N N . GLN A 1 80 ? 6.948 5.398 -14.148 1.00 96.19 80 GLN A N 1
ATOM 610 C CA . GLN A 1 80 ? 7.474 5.401 -15.520 1.00 96.19 80 GLN A CA 1
ATOM 611 C C . GLN A 1 80 ? 6.519 4.710 -16.503 1.00 96.19 80 GLN A C 1
ATOM 613 O O . GLN A 1 80 ? 6.493 5.074 -17.678 1.00 96.19 80 GLN A O 1
ATOM 618 N N . LEU A 1 81 ? 5.756 3.711 -16.043 1.00 95.62 81 LEU A N 1
ATOM 619 C CA . LEU A 1 81 ? 4.731 3.048 -16.852 1.00 95.62 81 LEU A CA 1
ATOM 620 C C . LEU A 1 81 ? 3.457 3.888 -16.962 1.00 95.62 81 LEU A C 1
ATOM 622 O O . LEU A 1 81 ? 2.881 3.984 -18.043 1.00 95.62 81 LEU A O 1
ATOM 626 N N . ASN A 1 82 ? 3.030 4.501 -15.858 1.00 96.38 82 ASN A N 1
ATOM 627 C CA . ASN A 1 82 ? 1.878 5.390 -15.820 1.00 96.38 82 ASN A CA 1
ATOM 628 C C . ASN A 1 82 ? 2.176 6.650 -14.985 1.00 96.38 82 ASN A C 1
ATOM 630 O O . ASN A 1 82 ? 2.045 6.616 -13.757 1.00 96.38 82 ASN A O 1
ATOM 634 N N . PRO A 1 83 ? 2.491 7.790 -15.629 1.00 95.94 83 PRO A N 1
ATOM 635 C CA . PRO A 1 83 ? 2.753 9.047 -14.927 1.00 95.94 83 PRO A CA 1
ATOM 636 C C . PRO A 1 83 ? 1.559 9.595 -14.132 1.00 95.94 83 PRO A C 1
ATOM 638 O O . PRO A 1 83 ? 1.747 10.437 -13.260 1.00 95.94 83 PRO A O 1
ATOM 641 N N . GLN A 1 84 ? 0.336 9.125 -14.407 1.00 96.56 84 GLN A N 1
ATOM 642 C CA . GLN A 1 84 ? -0.885 9.541 -13.705 1.00 96.56 84 GLN A CA 1
ATOM 643 C C . GLN A 1 84 ? -1.153 8.736 -12.422 1.00 96.56 84 GLN A C 1
ATOM 645 O O . GLN A 1 84 ? -2.190 8.923 -11.783 1.00 96.56 84 GLN A O 1
ATOM 650 N N . LEU A 1 85 ? -0.254 7.822 -12.039 1.00 96.94 85 LEU A N 1
ATOM 651 C CA . LEU A 1 85 ? -0.415 7.007 -10.840 1.00 96.94 85 LEU A CA 1
ATOM 652 C C . LEU A 1 85 ? -0.459 7.883 -9.577 1.00 96.94 85 LEU A C 1
ATOM 654 O O . LEU A 1 85 ? 0.432 8.699 -9.319 1.00 96.94 85 LEU A O 1
ATOM 658 N N . GLN A 1 86 ? -1.512 7.706 -8.784 1.00 97.56 86 GLN A N 1
ATOM 659 C CA . GLN A 1 86 ? -1.799 8.565 -7.638 1.00 97.56 86 GLN A CA 1
ATOM 660 C C . GLN A 1 86 ? -1.022 8.129 -6.392 1.00 97.56 86 GLN A C 1
ATOM 662 O O . GLN A 1 86 ? -0.796 6.941 -6.164 1.00 97.56 86 GLN A O 1
ATOM 667 N N . THR A 1 87 ? -0.628 9.112 -5.583 1.00 98.00 87 THR A N 1
ATOM 668 C CA . THR A 1 87 ? -0.311 8.901 -4.164 1.00 98.00 87 THR A CA 1
ATOM 669 C C . THR A 1 87 ? -1.600 8.636 -3.389 1.00 98.00 87 THR A C 1
ATOM 671 O O . THR A 1 87 ? -2.692 8.974 -3.861 1.00 98.00 87 THR A O 1
ATOM 674 N N . PHE A 1 88 ? -1.502 8.074 -2.186 1.00 98.31 88 PHE A N 1
ATOM 675 C CA . PHE A 1 88 ? -2.682 7.849 -1.353 1.00 98.31 88 PHE A CA 1
ATOM 676 C C . PHE A 1 88 ? -3.375 9.173 -1.001 1.00 98.31 88 PHE A C 1
ATOM 678 O O . PHE A 1 88 ? -4.593 9.282 -1.115 1.00 98.31 88 PHE A O 1
ATOM 685 N N . ALA A 1 89 ? -2.604 10.218 -0.688 1.00 97.88 89 ALA A N 1
ATOM 686 C CA . ALA A 1 89 ? -3.137 11.552 -0.416 1.00 97.88 89 ALA A CA 1
ATOM 687 C C . ALA A 1 89 ? -3.863 12.167 -1.630 1.00 97.88 89 ALA A C 1
ATOM 689 O O . ALA A 1 89 ? -4.943 12.738 -1.475 1.00 97.88 89 ALA A O 1
ATOM 690 N N . ALA A 1 90 ? -3.315 12.023 -2.845 1.00 97.75 90 ALA A N 1
ATOM 691 C CA . ALA A 1 90 ? -3.973 12.502 -4.063 1.00 97.75 90 ALA A CA 1
ATOM 692 C C . ALA A 1 90 ? -5.282 11.747 -4.333 1.00 97.75 90 ALA A C 1
ATOM 694 O O . ALA A 1 90 ? -6.290 12.357 -4.694 1.00 97.75 90 ALA A O 1
ATOM 695 N N . TRP A 1 91 ? -5.284 10.430 -4.105 1.00 98.12 91 TRP A N 1
ATOM 696 C CA . TRP A 1 91 ? -6.492 9.621 -4.223 1.00 98.12 91 TRP A CA 1
ATOM 697 C C . TRP A 1 91 ? -7.553 10.031 -3.199 1.00 98.12 91 TRP A C 1
ATOM 699 O O . TRP A 1 91 ? -8.717 10.192 -3.568 1.00 98.12 91 TRP A O 1
ATOM 709 N N . LEU A 1 92 ? -7.165 10.271 -1.942 1.00 98.00 92 LEU A N 1
ATOM 710 C CA . LEU A 1 92 ? -8.072 10.752 -0.899 1.00 98.00 92 LEU A CA 1
ATOM 711 C C . LEU A 1 92 ? -8.671 12.113 -1.253 1.00 98.00 92 LEU A C 1
ATOM 713 O O . LEU A 1 92 ? -9.885 12.272 -1.166 1.00 98.00 92 LEU A O 1
ATOM 717 N N . ALA A 1 93 ? -7.866 13.068 -1.721 1.00 97.38 93 ALA A N 1
ATOM 718 C CA . ALA A 1 93 ? -8.363 14.380 -2.134 1.00 97.38 93 ALA A CA 1
ATOM 719 C C . ALA A 1 93 ? -9.456 14.280 -3.216 1.00 97.38 93 ALA A C 1
ATOM 721 O O . ALA A 1 93 ? -10.418 15.043 -3.189 1.00 97.38 93 ALA A O 1
ATOM 722 N N . ALA A 1 94 ? -9.336 13.311 -4.130 1.00 97.44 94 ALA A N 1
ATOM 723 C CA . ALA A 1 94 ? -10.308 13.080 -5.196 1.00 97.44 94 ALA A CA 1
ATOM 724 C C . ALA A 1 94 ? -11.519 12.219 -4.782 1.00 97.44 94 ALA A C 1
ATOM 726 O O . ALA A 1 94 ? -12.529 12.229 -5.484 1.00 97.44 94 ALA A O 1
ATOM 727 N N . ASN A 1 95 ? -11.434 11.441 -3.694 1.00 97.75 95 ASN A N 1
ATOM 728 C CA . ASN A 1 95 ? -12.433 10.410 -3.372 1.00 97.75 95 ASN A CA 1
ATOM 729 C C . ASN A 1 95 ? -13.022 10.482 -1.960 1.00 97.75 95 ASN A C 1
ATOM 731 O O . ASN A 1 95 ? -13.961 9.736 -1.691 1.00 97.75 95 ASN A O 1
ATOM 735 N N . LYS A 1 96 ? -12.529 11.348 -1.067 1.00 96.44 96 LYS A N 1
ATOM 736 C CA . LYS A 1 96 ? -12.961 11.392 0.342 1.00 96.44 96 LYS A CA 1
ATOM 737 C C . LYS A 1 96 ? -14.479 11.510 0.509 1.00 96.44 96 LYS A C 1
ATOM 739 O O . LYS A 1 96 ? -15.038 10.839 1.364 1.00 96.44 96 LYS A O 1
ATOM 744 N N . ASP A 1 97 ? -15.157 12.264 -0.358 1.00 96.38 97 ASP A N 1
ATOM 745 C CA . ASP A 1 97 ? -16.608 12.491 -0.268 1.00 96.38 97 ASP A CA 1
ATOM 746 C C . ASP A 1 97 ? -17.435 11.240 -0.636 1.00 96.38 97 ASP A C 1
ATOM 748 O O . ASP A 1 97 ? -18.648 11.206 -0.450 1.00 96.38 97 ASP A O 1
ATOM 752 N N . ARG A 1 98 ? -16.785 10.191 -1.159 1.00 96.50 98 ARG A N 1
ATOM 753 C CA . ARG A 1 98 ? -17.392 8.887 -1.473 1.00 96.50 98 ARG A CA 1
ATOM 754 C C . ARG A 1 98 ? -17.258 7.883 -0.332 1.00 96.50 98 ARG A C 1
ATOM 756 O O . ARG A 1 98 ? -17.806 6.788 -0.439 1.00 96.50 98 ARG A O 1
ATOM 763 N N . ILE A 1 99 ? -16.489 8.210 0.704 1.00 94.62 99 ILE A N 1
ATOM 764 C CA . ILE A 1 99 ? -16.240 7.340 1.850 1.00 94.62 99 ILE A CA 1
ATOM 765 C C . ILE A 1 99 ? -17.237 7.740 2.939 1.00 94.62 99 ILE A C 1
ATOM 767 O O . ILE A 1 99 ? -17.143 8.852 3.458 1.00 94.62 99 ILE A O 1
ATOM 771 N N . PRO A 1 100 ? -18.197 6.869 3.295 1.00 91.94 100 PRO A N 1
ATOM 772 C CA . PRO A 1 100 ? -19.102 7.151 4.395 1.00 91.94 100 PRO A CA 1
ATOM 773 C C . PRO A 1 100 ? -18.308 7.243 5.698 1.00 91.94 100 PRO A C 1
ATOM 775 O O . PRO A 1 100 ? -17.621 6.295 6.080 1.00 91.94 100 PRO A O 1
ATOM 778 N N . ILE A 1 101 ? -18.420 8.381 6.371 1.00 87.31 101 ILE A N 1
ATOM 779 C CA . ILE A 1 101 ? -17.973 8.577 7.748 1.00 87.31 101 ILE A CA 1
ATOM 780 C C . ILE A 1 101 ? -19.225 8.633 8.629 1.00 87.31 101 ILE A C 1
ATOM 782 O O . ILE A 1 101 ? -20.240 9.192 8.205 1.00 87.31 101 ILE A O 1
ATOM 786 N N . GLN A 1 102 ? -19.186 7.958 9.780 1.00 68.62 102 GLN A N 1
ATOM 787 C CA . GLN A 1 102 ? -20.281 7.971 10.758 1.00 68.62 102 GLN A CA 1
ATOM 788 C C . GLN A 1 102 ? -20.345 9.299 11.505 1.00 68.62 102 GLN A C 1
ATOM 790 O O . GLN A 1 102 ? -19.266 9.892 11.729 1.00 68.62 102 GLN A O 1
#

Sequence (102 aa):
RGPELIGRTIGIAGEHLTGQQMADALGTAFAQPVAYQAVPFDVYRGLGFPGADDLGNMFQYKHDFETEFCDARDPAFSRQLNPQLQTFAAWLAANKDRIPIQ

Secondary structure (DSSP, 8-state):
--GGGTT------S----HHHHHHHHHHHHTS--------HHHHHTT-STTHHHHHHHHHHHHHTHHHHHHTS-HHHHHHH-TTPPPHHHHHHHHGGGS---

pLDDT: mean 96.47, std 3.91, range [68.62, 98.56]

Solvent-accessible surface area (backbone atoms only — not comparable to full-atom values): 6209 Å² total; per-residue (Å²): 138,59,82,92,50,71,97,60,90,78,42,76,31,57,67,89,73,52,64,56,56,50,19,52,48,49,17,62,75,66,74,45,95,48,78,61,78,89,71,55,49,71,58,44,30,65,66,76,51,96,58,24,54,61,50,22,52,52,52,46,47,50,62,82,39,35,66,64,58,48,67,54,23,44,34,70,60,32,35,74,77,36,79,80,61,50,43,71,64,58,45,43,76,76,43,51,93,76,55,90,75,135

Nearest PDB structures (foldseek):
  2wmd-assembly1_A-2  TM=8.703E-01  e=2.308E-04  Homo sapiens
  3e5m-assembly1_A  TM=8.324E-01  e=1.603E-04  Homo sapiens
  2exx-assembly1_B  TM=8.560E-01  e=6.519E-03  Homo sapiens
  3e48-assembly1_A  TM=7.212E-01  e=1.453E+00  Staphylococcus aureus subsp. aureus Mu50

Mean predicted aligned error: 3.04 Å

Radius of gyration: 16.48 Å; Cα contacts (8 Å, |Δi|>4): 78; chains: 1; bounding box: 32×33×41 Å

Foldseek 3Di:
DPPVCPPHDAAADQDDDDLQRLQVLLCVLVVHHGDRDDDQLVNQLVPPDPCSPVVSVVVVCCVVVVVVVVVSHDNVVNCVVPVPRDDSNRVSNVCVVVDDDD